Protein AF-A0A367M3S7-F1 (afdb_monomer)

Nearest PDB structures (foldseek):
  4j2n-assembly1_A  TM=9.134E-01  e=3.970E-01  Pukovnikvirus pukovnik
  6amk-assembly1_A  TM=8.182E-01  e=7.069E-01  Streptomyces venezuelae
  6amk-assembly1_B  TM=8.061E-01  e=7.934E-01  Streptomyces venezuelae
  2zhg-assembly1_A-2  TM=4.347E-01  e=9.937E-02  Escherichia coli K-12
  2zhh-assembly1_A-2  TM=4.377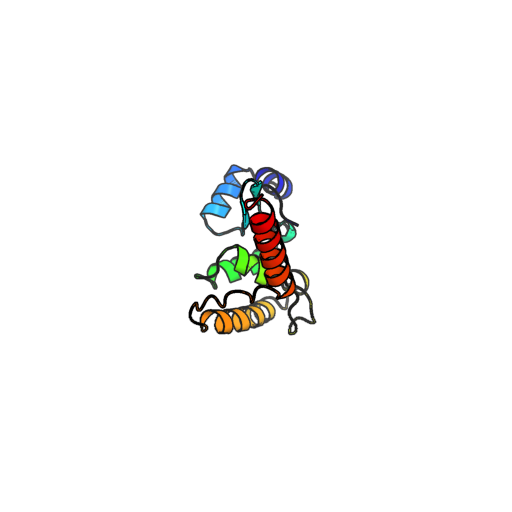E-01  e=3.339E-01  Escherichia coli K-12

Solvent-accessible surface area (backbone atoms only — not comparable to full-atom values): 8192 Å² total; per-residue (Å²): 114,68,31,49,54,63,59,46,12,62,75,66,77,40,53,48,66,57,47,52,50,34,43,76,67,63,64,46,73,52,39,73,55,70,97,74,39,60,24,32,48,53,62,51,74,40,66,69,45,30,51,53,50,40,55,47,55,72,69,41,81,83,57,50,56,61,55,52,49,44,66,36,62,41,62,32,74,96,55,74,60,29,19,49,64,72,62,60,45,96,88,42,48,71,58,54,50,52,56,55,51,51,55,50,50,63,57,66,71,48,75,89,68,79,70,71,74,77,74,54,66,69,59,56,52,51,53,49,52,52,52,57,56,53,58,65,70,77,72,124

pLDDT: mean 85.2, std 15.23, range [42.72, 97.0]

Foldseek 3Di:
DWADLCVLCVLLVHHSVVSVVCVVVLQFQWDQPDVVGITGPNLCSPVQLSVLLSVCSVVCVPDDSVNSVCLQQAQDVVLVRGGLSVSDDPVCSVVSSVSSVVVSVVVVPDPPPPPPPPDPVVNVVVVVVVVVVVVVVVPD

Organism: Pseudomonas aeruginosa (NCBI:txid287)

Sequence (140 aa):
SSLPVPLFGKLAGKSTDQINRELKAGKLLSISLGNRGQRVPDWQLVPLKHKLAQVLMNQCLHADSWDLYRMLTQPHPDLGDRAAIDAVTPTNVPAIIRVIMGDYQHHADMPEAIAPYPIPEDVRQSVRRLVDSAVVLDGA

Structure (mmCIF, N/CA/C/O backbone):
data_AF-A0A367M3S7-F1
#
_entry.id   AF-A0A367M3S7-F1
#
loop_
_atom_site.group_PDB
_atom_site.id
_atom_site.type_symbol
_atom_site.label_atom_id
_atom_site.label_alt_id
_atom_site.label_comp_id
_atom_site.label_as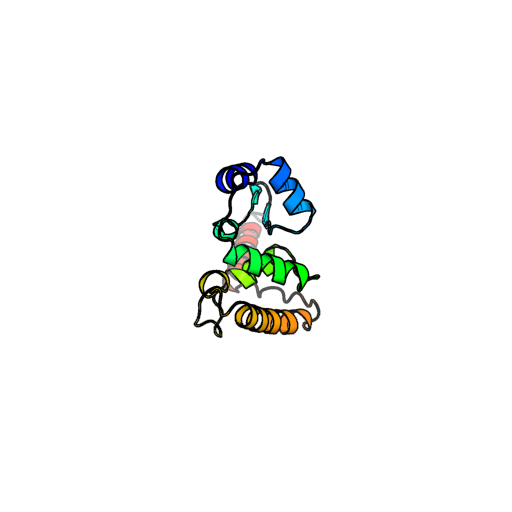ym_id
_atom_site.label_entity_id
_atom_site.label_seq_id
_atom_site.pdbx_PDB_ins_code
_atom_site.Cartn_x
_atom_site.Cartn_y
_atom_site.Cartn_z
_atom_site.occupancy
_atom_site.B_iso_or_equiv
_atom_site.auth_seq_id
_atom_site.auth_comp_id
_atom_site.auth_asym_id
_atom_site.auth_atom_id
_atom_site.pdbx_PDB_model_num
ATOM 1 N N . SER A 1 1 ? -5.873 1.426 -6.288 1.00 84.44 1 SER A N 1
ATOM 2 C CA . SER A 1 1 ? -5.227 2.101 -7.439 1.00 84.44 1 SER A CA 1
ATOM 3 C C . SER A 1 1 ? -3.727 2.238 -7.179 1.00 84.44 1 SER A C 1
ATOM 5 O O . SER A 1 1 ? -3.255 1.795 -6.139 1.00 84.44 1 SER A O 1
ATOM 7 N N . SER A 1 2 ? -2.937 2.839 -8.079 1.00 92.69 2 SER A N 1
ATOM 8 C CA . SER A 1 2 ? 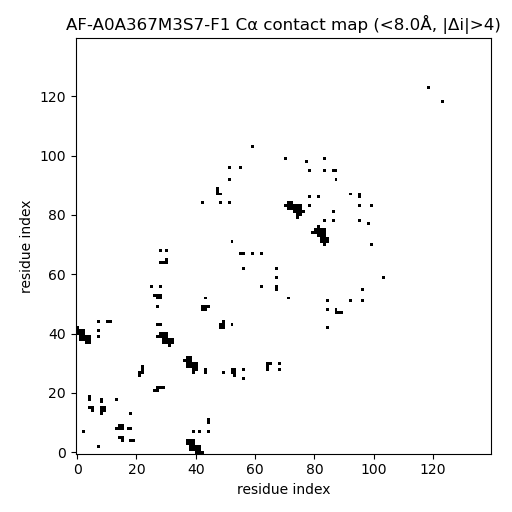-1.536 3.197 -7.783 1.00 92.69 2 SER A CA 1
ATOM 9 C C . SER A 1 2 ? -1.174 4.554 -8.386 1.00 92.69 2 SER A C 1
ATOM 11 O O . SER A 1 2 ? -1.501 4.812 -9.544 1.00 92.69 2 SER A O 1
ATOM 13 N N . LEU A 1 3 ? -0.501 5.410 -7.619 1.00 94.94 3 LEU A N 1
ATOM 14 C CA . LEU A 1 3 ? -0.242 6.812 -7.943 1.00 94.94 3 LEU A CA 1
ATOM 15 C C . LEU A 1 3 ? 1.227 7.055 -8.318 1.00 94.94 3 LEU A C 1
ATOM 17 O O . LEU A 1 3 ? 2.119 6.427 -7.749 1.00 94.94 3 LEU A O 1
ATOM 21 N N . PRO A 1 4 ? 1.522 7.989 -9.239 1.00 95.12 4 PRO A N 1
ATOM 22 C CA . PRO A 1 4 ? 2.878 8.502 -9.422 1.00 95.12 4 PRO A CA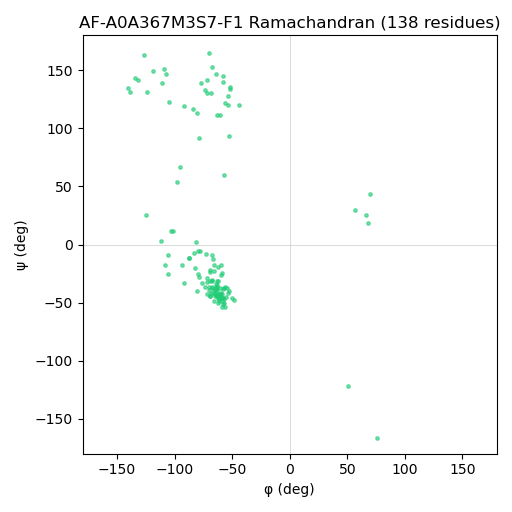 1
ATOM 23 C C . PRO A 1 4 ? 3.427 9.108 -8.126 1.00 95.12 4 PRO A C 1
ATOM 25 O O . PRO A 1 4 ? 2.687 9.768 -7.395 1.00 95.12 4 PRO A O 1
ATOM 28 N N . VAL A 1 5 ? 4.733 8.958 -7.880 1.00 94.56 5 VAL A N 1
ATOM 29 C CA . VAL A 1 5 ? 5.416 9.486 -6.681 1.00 94.56 5 VAL A CA 1
ATOM 30 C C . VAL A 1 5 ? 5.112 10.972 -6.409 1.00 94.56 5 VAL A C 1
ATOM 32 O O . VAL A 1 5 ? 4.756 11.290 -5.272 1.00 94.56 5 VAL A O 1
ATOM 35 N N . PRO A 1 6 ? 5.151 11.887 -7.405 1.00 95.31 6 PRO A N 1
ATOM 36 C CA . PRO A 1 6 ? 4.838 13.295 -7.153 1.00 95.31 6 PRO A CA 1
ATOM 37 C C . PRO A 1 6 ? 3.391 13.522 -6.700 1.00 95.31 6 PRO A C 1
ATOM 39 O O . PRO A 1 6 ? 3.134 14.371 -5.852 1.00 95.31 6 PRO A O 1
ATOM 42 N N . LEU A 1 7 ? 2.436 12.766 -7.254 1.00 96.12 7 LEU A N 1
ATOM 43 C CA . LEU A 1 7 ? 1.025 12.877 -6.880 1.00 96.12 7 LEU A CA 1
ATOM 44 C C . LEU A 1 7 ? 0.779 12.300 -5.483 1.00 96.12 7 LEU A C 1
ATOM 46 O O . LEU A 1 7 ? 0.091 12.922 -4.681 1.00 96.12 7 LEU A O 1
ATOM 50 N N . PHE A 1 8 ? 1.387 11.153 -5.176 1.00 96.94 8 PHE A N 1
ATOM 51 C CA . PHE A 1 8 ? 1.319 10.559 -3.845 1.00 96.94 8 PHE A CA 1
ATOM 52 C C . PHE A 1 8 ? 1.861 11.515 -2.774 1.00 96.94 8 PHE A C 1
ATOM 54 O O . PHE A 1 8 ? 1.200 11.734 -1.764 1.00 96.94 8 PHE A O 1
ATOM 61 N N . GLY A 1 9 ? 3.019 12.144 -3.018 1.00 96.50 9 GLY A N 1
ATOM 62 C CA . GLY A 1 9 ? 3.603 13.124 -2.097 1.00 96.50 9 GLY A CA 1
ATOM 63 C C . GLY A 1 9 ? 2.662 14.292 -1.806 1.00 96.50 9 GLY A C 1
ATOM 64 O O . GLY A 1 9 ? 2.415 14.597 -0.640 1.00 96.50 9 GLY A O 1
ATOM 65 N N . LYS A 1 10 ? 2.050 14.872 -2.848 1.00 97.00 10 LYS A N 1
ATOM 66 C CA . LYS A 1 10 ? 1.055 15.946 -2.691 1.00 97.00 10 LYS A CA 1
ATOM 67 C C . LYS A 1 10 ? -0.105 15.536 -1.782 1.00 97.00 10 LYS A C 1
ATOM 69 O O . LYS A 1 10 ? -0.474 16.307 -0.905 1.00 97.00 10 LYS A O 1
ATOM 74 N N . LEU A 1 11 ? -0.648 14.331 -1.962 1.00 96.88 11 LEU A N 1
ATOM 75 C CA . LEU A 1 11 ? -1.756 13.828 -1.140 1.00 96.88 11 LEU A CA 1
ATOM 76 C C . LEU A 1 11 ? -1.326 13.480 0.291 1.00 96.88 11 LEU A C 1
ATOM 78 O O . LEU A 1 11 ? -2.104 13.652 1.222 1.00 96.88 11 LEU A O 1
ATOM 82 N N . ALA A 1 12 ? -0.087 13.027 0.477 1.00 94.69 12 ALA A N 1
ATOM 83 C CA . ALA A 1 12 ? 0.479 12.732 1.790 1.00 94.69 12 ALA A CA 1
ATOM 84 C C . ALA A 1 12 ? 0.935 13.988 2.560 1.00 94.69 12 ALA A C 1
ATOM 86 O O . ALA A 1 12 ? 1.393 13.863 3.695 1.00 94.69 12 ALA A O 1
ATOM 87 N N . GLY A 1 13 ? 0.884 15.180 1.948 1.00 96.00 13 GLY A N 1
ATOM 88 C CA . GLY A 1 13 ? 1.452 16.405 2.522 1.00 96.00 13 GLY A CA 1
ATOM 89 C C . GLY A 1 13 ? 2.983 16.375 2.629 1.00 96.00 13 GLY A C 1
ATOM 90 O O . GLY A 1 13 ? 3.559 17.044 3.483 1.00 96.00 13 GLY A O 1
ATOM 91 N N . LYS A 1 14 ? 3.653 15.576 1.789 1.00 95.81 14 LYS A N 1
ATOM 92 C CA . LYS A 1 14 ? 5.109 15.363 1.793 1.00 95.81 14 LYS A CA 1
ATOM 93 C C . LYS A 1 14 ? 5.727 15.808 0.468 1.00 95.81 14 LYS A C 1
ATOM 95 O O . LYS A 1 14 ? 5.115 15.695 -0.593 1.00 95.81 14 LYS A O 1
ATOM 100 N N . SER A 1 15 ? 6.978 16.266 0.500 1.00 96.25 15 SER A N 1
ATOM 101 C CA . SER A 1 15 ? 7.713 16.543 -0.739 1.00 96.25 15 SER A CA 1
ATOM 102 C C . SER A 1 15 ? 8.012 15.251 -1.507 1.00 96.25 15 SER A C 1
ATOM 104 O O . SER A 1 15 ? 8.168 14.180 -0.916 1.00 96.25 15 SER A O 1
ATOM 106 N N . THR A 1 16 ? 8.147 15.350 -2.832 1.00 95.44 16 THR A N 1
ATOM 107 C CA . THR A 1 16 ? 8.574 14.229 -3.688 1.00 95.44 16 THR A CA 1
ATOM 108 C C . THR A 1 16 ? 9.883 13.613 -3.185 1.00 95.44 16 THR A C 1
ATOM 110 O O . THR A 1 16 ? 10.011 12.393 -3.135 1.00 95.44 16 THR A O 1
ATOM 113 N N . ASP A 1 17 ? 10.830 14.442 -2.737 1.00 95.75 17 ASP A N 1
ATOM 114 C CA . ASP A 1 17 ? 12.109 13.972 -2.196 1.00 95.75 17 ASP A CA 1
ATOM 115 C C . ASP A 1 17 ? 11.945 13.193 -0.893 1.00 95.75 17 ASP A C 1
ATOM 117 O O . ASP A 1 17 ? 12.625 12.189 -0.692 1.00 95.75 17 ASP A O 1
ATOM 121 N N . GLN A 1 18 ? 11.025 13.612 -0.018 1.00 96.38 18 GLN A N 1
ATOM 122 C CA . GLN A 1 18 ? 10.706 12.862 1.195 1.00 96.38 18 GLN A CA 1
ATOM 123 C C . GLN A 1 18 ? 10.121 11.487 0.853 1.00 96.38 18 GLN A C 1
ATOM 125 O O . GLN A 1 18 ? 10.551 10.494 1.436 1.00 96.38 18 GLN A O 1
ATOM 130 N N . ILE A 1 19 ? 9.210 11.406 -0.123 1.00 96.19 19 ILE A N 1
ATOM 131 C CA . ILE A 1 19 ? 8.677 10.117 -0.587 1.00 96.19 19 ILE A CA 1
ATOM 132 C C . ILE A 1 19 ? 9.786 9.247 -1.188 1.00 96.19 19 ILE A C 1
ATOM 134 O O . ILE A 1 19 ? 9.899 8.078 -0.835 1.00 96.19 19 ILE A O 1
ATOM 138 N N . ASN A 1 20 ? 10.659 9.807 -2.029 1.00 94.38 20 ASN A N 1
ATOM 139 C CA . ASN A 1 20 ? 11.794 9.075 -2.597 1.00 94.38 20 ASN A CA 1
ATOM 140 C C 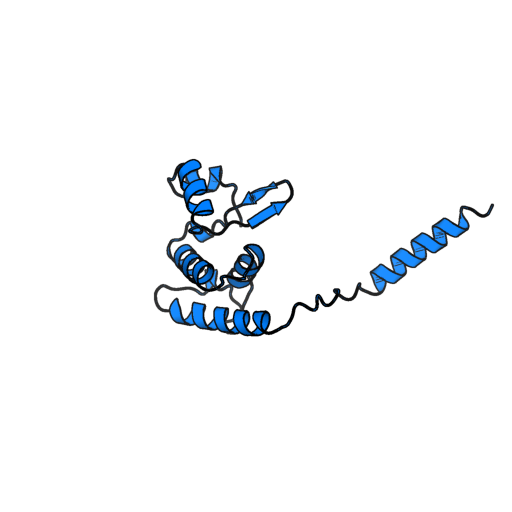. ASN A 1 20 ? 12.756 8.553 -1.519 1.00 94.38 20 ASN A C 1
ATOM 142 O O . ASN A 1 20 ? 13.271 7.443 -1.642 1.00 94.38 20 ASN A O 1
ATOM 146 N N . ARG A 1 21 ? 12.995 9.321 -0.449 1.00 96.50 21 ARG A N 1
ATOM 147 C CA . ARG A 1 21 ? 13.775 8.851 0.706 1.00 96.50 21 ARG A CA 1
ATOM 148 C C . ARG A 1 21 ? 13.079 7.705 1.433 1.00 96.50 21 ARG A C 1
ATOM 150 O O . ARG A 1 21 ? 13.743 6.741 1.791 1.00 96.50 21 ARG A O 1
ATOM 157 N N . GLU A 1 22 ? 11.768 7.788 1.638 1.00 94.56 22 GLU A N 1
ATOM 158 C CA . GLU A 1 22 ? 10.989 6.722 2.283 1.00 94.56 22 GLU A CA 1
ATOM 159 C C . GLU A 1 22 ? 10.968 5.434 1.453 1.00 94.56 22 GLU A C 1
ATOM 161 O O . GLU A 1 22 ? 11.122 4.354 2.021 1.00 94.56 22 GLU A O 1
ATOM 166 N N . LEU A 1 23 ? 10.871 5.545 0.125 1.00 93.25 23 LEU A N 1
ATOM 167 C CA . LEU A 1 23 ? 10.997 4.415 -0.799 1.00 93.25 23 LEU A CA 1
ATOM 168 C C . LEU A 1 23 ? 12.376 3.758 -0.700 1.00 93.25 23 LEU A C 1
ATOM 170 O O . LEU A 1 23 ? 12.471 2.549 -0.522 1.00 93.25 23 LEU A O 1
ATOM 174 N N . LYS A 1 24 ? 13.451 4.557 -0.741 1.00 92.06 24 LYS A N 1
ATOM 175 C CA . LYS A 1 24 ? 14.828 4.055 -0.585 1.00 92.06 24 LYS A CA 1
ATOM 176 C C . LYS A 1 24 ? 15.078 3.422 0.783 1.00 92.06 24 LYS A C 1
ATOM 178 O O . LYS A 1 24 ? 15.875 2.501 0.888 1.00 92.06 24 LYS A O 1
ATOM 183 N N . ALA A 1 25 ? 14.405 3.914 1.818 1.00 92.50 25 ALA A N 1
ATOM 184 C CA . ALA A 1 25 ? 14.484 3.372 3.169 1.00 92.50 25 ALA A CA 1
ATOM 185 C C . ALA A 1 25 ? 13.591 2.135 3.388 1.00 92.50 25 ALA A C 1
ATOM 187 O O . ALA A 1 25 ? 13.504 1.670 4.521 1.00 92.50 25 ALA A O 1
ATOM 188 N N . GLY A 1 26 ? 12.880 1.646 2.363 1.00 89.81 26 GLY A N 1
ATOM 189 C CA . GLY A 1 26 ? 11.980 0.495 2.483 1.00 89.81 26 GLY A CA 1
ATOM 190 C C . GLY A 1 26 ? 10.737 0.759 3.341 1.00 89.81 26 GLY A C 1
ATOM 191 O O . GLY A 1 26 ? 10.098 -0.175 3.807 1.00 89.81 26 GLY A O 1
ATOM 192 N N . LYS A 1 27 ? 10.375 2.026 3.576 1.00 93.12 27 LYS A N 1
ATOM 193 C CA . LYS A 1 27 ? 9.227 2.401 4.425 1.00 93.12 27 LYS A CA 1
ATOM 194 C C . LYS A 1 27 ? 7.906 2.458 3.672 1.00 93.12 27 LYS A C 1
ATOM 196 O O . LYS A 1 27 ? 6.860 2.621 4.296 1.00 93.12 27 LYS A O 1
ATOM 201 N N . LEU A 1 28 ? 7.952 2.414 2.349 1.00 95.00 28 LEU A N 1
ATOM 202 C CA . LEU A 1 28 ? 6.800 2.604 1.488 1.00 95.00 28 LEU A CA 1
ATOM 203 C C . LEU A 1 28 ? 6.872 1.584 0.357 1.00 95.00 28 LEU A C 1
ATOM 205 O O . LEU A 1 28 ? 7.910 1.438 -0.287 1.00 95.00 28 LEU A O 1
ATOM 209 N N . LEU A 1 29 ? 5.765 0.891 0.110 1.00 95.00 29 LEU A N 1
ATOM 210 C CA . LEU A 1 29 ? 5.675 -0.055 -0.991 1.00 95.00 29 LEU A CA 1
ATOM 211 C C . LEU A 1 29 ? 5.578 0.717 -2.310 1.00 95.00 29 LEU A C 1
ATOM 213 O O . LEU A 1 29 ? 4.768 1.639 -2.442 1.00 95.00 29 LEU A O 1
ATOM 217 N N . SER A 1 30 ? 6.362 0.321 -3.308 1.00 94.88 30 SER A N 1
ATOM 218 C CA . SER A 1 30 ? 6.187 0.796 -4.680 1.00 94.88 30 SER A CA 1
ATOM 219 C C . SER A 1 30 ? 6.253 -0.350 -5.664 1.00 94.88 30 SER A C 1
ATOM 221 O O . SER A 1 30 ? 7.054 -1.260 -5.504 1.00 94.88 30 SER A O 1
ATOM 223 N N . ILE A 1 31 ? 5.432 -0.268 -6.700 1.00 94.75 31 ILE A N 1
ATOM 224 C CA . ILE A 1 31 ? 5.411 -1.211 -7.813 1.00 94.75 31 ILE A CA 1
ATOM 225 C C . ILE A 1 31 ? 5.934 -0.513 -9.068 1.00 94.75 31 ILE A C 1
ATOM 227 O O . ILE A 1 31 ? 5.632 0.658 -9.320 1.00 94.75 31 ILE A O 1
ATOM 231 N N . SER A 1 32 ? 6.746 -1.216 -9.854 1.00 90.81 32 SER A N 1
ATOM 232 C CA . SER A 1 32 ? 7.261 -0.702 -11.125 1.00 90.81 32 SER A CA 1
ATOM 233 C C . SER A 1 32 ? 6.331 -1.109 -12.262 1.00 90.81 32 SER A C 1
ATOM 235 O O . SER A 1 32 ? 6.155 -2.299 -12.510 1.00 90.81 32 SER A O 1
ATOM 237 N N . LEU A 1 33 ? 5.745 -0.139 -12.971 1.00 87.38 33 LEU A N 1
ATOM 238 C CA . LEU A 1 33 ? 4.889 -0.390 -14.139 1.00 87.38 33 LEU A CA 1
ATOM 239 C C . LEU A 1 33 ? 5.689 -0.229 -15.443 1.00 87.38 33 LEU A C 1
ATOM 241 O O . LEU A 1 33 ? 5.321 0.563 -16.313 1.00 87.38 33 LEU A O 1
ATOM 245 N N . GLY A 1 34 ? 6.814 -0.940 -15.561 1.00 84.69 34 GLY A N 1
ATOM 246 C CA . GLY A 1 34 ? 7.678 -0.903 -16.746 1.00 84.69 34 GLY A CA 1
ATOM 247 C C . GLY A 1 34 ? 8.036 0.528 -17.166 1.00 84.69 34 GLY A C 1
ATOM 248 O O . GLY A 1 34 ? 8.552 1.313 -16.370 1.00 84.69 34 GLY A O 1
ATOM 249 N N . ASN A 1 35 ? 7.691 0.903 -18.402 1.00 86.75 35 ASN A N 1
ATOM 250 C CA . ASN A 1 35 ? 7.956 2.237 -18.960 1.00 86.75 35 ASN A CA 1
ATOM 251 C C . ASN A 1 35 ? 7.184 3.385 -18.282 1.00 86.75 35 ASN A C 1
ATOM 253 O O . ASN A 1 35 ? 7.503 4.552 -18.494 1.00 86.75 35 ASN A O 1
ATOM 257 N N . ARG A 1 36 ? 6.181 3.083 -17.452 1.00 81.56 36 ARG A N 1
ATOM 258 C CA . ARG A 1 36 ? 5.426 4.093 -16.697 1.00 81.56 36 ARG A CA 1
ATOM 259 C C . ARG A 1 36 ? 6.137 4.491 -15.403 1.00 81.56 36 ARG A C 1
ATOM 261 O O . ARG A 1 36 ? 5.706 5.449 -14.756 1.00 81.56 36 ARG A O 1
ATOM 268 N N . GLY A 1 37 ? 7.222 3.805 -15.041 1.00 88.69 37 GLY A N 1
ATOM 269 C CA . GLY A 1 37 ? 8.020 4.068 -13.847 1.00 88.69 37 GLY A CA 1
ATOM 270 C C . GLY A 1 37 ? 7.361 3.582 -12.556 1.00 88.69 37 GLY A C 1
ATOM 271 O O . GLY A 1 37 ? 6.388 2.825 -12.567 1.00 88.69 37 GLY A O 1
ATOM 272 N N . GLN A 1 38 ? 7.898 4.037 -11.424 1.00 91.62 38 GLN A N 1
ATOM 273 C CA . GLN A 1 38 ? 7.433 3.635 -10.097 1.00 91.62 38 GLN A CA 1
ATOM 274 C C . GLN A 1 38 ? 6.069 4.244 -9.746 1.00 91.62 38 GLN A C 1
ATOM 276 O O . GLN A 1 38 ? 5.768 5.407 -10.052 1.00 91.62 38 GLN A O 1
ATOM 281 N N . ARG A 1 39 ? 5.234 3.444 -9.083 1.00 95.12 39 ARG A N 1
ATOM 282 C CA . ARG A 1 39 ? 3.926 3.836 -8.559 1.00 95.12 39 ARG A CA 1
ATOM 283 C C . ARG A 1 39 ? 3.778 3.394 -7.114 1.00 95.12 39 ARG A C 1
ATOM 285 O O . ARG A 1 39 ? 4.184 2.299 -6.745 1.00 95.12 39 ARG A O 1
ATOM 292 N N . VAL A 1 40 ? 3.151 4.242 -6.316 1.00 96.38 40 VAL A N 1
ATOM 293 C CA . VAL A 1 40 ? 2.844 3.979 -4.914 1.00 96.38 40 VAL A CA 1
ATOM 294 C C . VAL A 1 40 ? 1.354 3.665 -4.800 1.00 96.38 40 VAL A C 1
ATOM 296 O O . VAL A 1 40 ? 0.536 4.489 -5.215 1.00 96.38 40 VAL A O 1
ATOM 2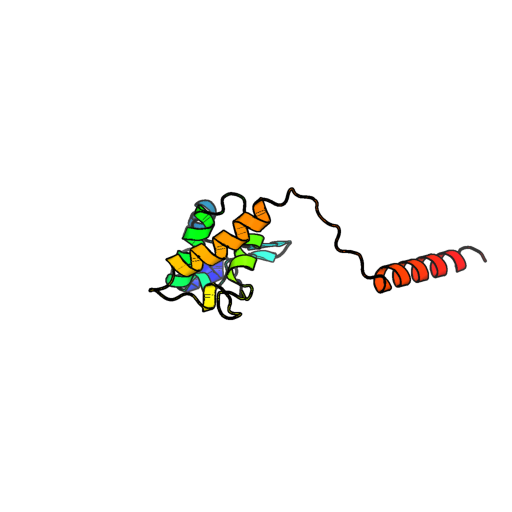99 N N . PRO A 1 41 ? 0.965 2.496 -4.270 1.00 96.75 41 PRO A N 1
ATOM 300 C CA . PRO A 1 41 ? -0.433 2.195 -3.997 1.00 96.75 41 PRO A CA 1
ATOM 301 C C . PRO A 1 41 ? -1.115 3.268 -3.132 1.00 96.75 41 PRO A C 1
ATOM 303 O O . PRO A 1 41 ? -0.611 3.631 -2.070 1.00 96.75 41 PRO A O 1
ATOM 306 N N . ASP A 1 42 ? -2.261 3.775 -3.589 1.00 96.44 42 ASP A N 1
ATOM 307 C CA . ASP A 1 42 ? -2.999 4.882 -2.956 1.00 96.44 42 ASP A CA 1
ATOM 308 C C . ASP A 1 42 ? -3.501 4.546 -1.552 1.00 96.44 42 ASP A C 1
ATOM 310 O O . ASP A 1 42 ? -3.524 5.406 -0.674 1.00 96.44 42 ASP A O 1
ATOM 314 N N . TRP A 1 43 ? -3.827 3.279 -1.308 1.00 96.62 43 TRP A N 1
ATOM 315 C CA . TRP A 1 43 ? -4.238 2.798 0.006 1.00 96.62 43 TRP A CA 1
ATOM 316 C C . TRP A 1 43 ? -3.173 3.006 1.095 1.00 96.62 43 TRP A C 1
ATOM 318 O O . TRP A 1 43 ? -3.527 3.031 2.270 1.00 96.62 43 TRP A O 1
ATOM 328 N N . GLN A 1 44 ? -1.898 3.236 0.748 1.00 96.94 44 GLN A N 1
ATOM 329 C CA . GLN A 1 44 ? -0.854 3.602 1.717 1.00 96.94 44 GLN A CA 1
ATOM 330 C C . GLN A 1 44 ? -0.978 5.030 2.260 1.00 96.94 44 GLN A C 1
ATOM 332 O O . GLN A 1 44 ? -0.275 5.383 3.201 1.00 96.94 44 GLN A O 1
ATOM 337 N N . LEU A 1 45 ? -1.873 5.855 1.712 1.00 96.44 45 LEU A N 1
ATOM 338 C CA . LEU A 1 45 ? -2.253 7.118 2.349 1.00 96.44 45 LEU A CA 1
ATOM 339 C C . LEU A 1 45 ? -3.061 6.874 3.633 1.00 96.44 45 LEU A C 1
ATOM 341 O O . LEU A 1 45 ? -3.108 7.740 4.502 1.00 96.44 45 LEU A O 1
ATOM 345 N N . VAL A 1 46 ? -3.679 5.695 3.773 1.00 96.50 46 VAL A N 1
ATOM 346 C CA . VAL A 1 46 ? -4.413 5.301 4.978 1.00 96.50 46 VAL A CA 1
ATOM 347 C C . VAL A 1 46 ? -3.422 4.732 6.002 1.00 96.50 46 VAL A C 1
ATOM 349 O O . VAL A 1 46 ? -2.846 3.669 5.747 1.00 96.50 46 VAL A O 1
ATOM 352 N N . PRO A 1 47 ? -3.248 5.356 7.188 1.00 95.25 47 PRO A N 1
ATOM 353 C CA . PRO A 1 47 ? -2.213 4.960 8.148 1.00 95.25 47 PRO A CA 1
ATOM 354 C C . PRO A 1 47 ? -2.276 3.491 8.576 1.00 95.25 47 PRO A C 1
ATOM 356 O O . PRO A 1 47 ? -1.244 2.846 8.742 1.00 95.25 47 PRO A O 1
ATOM 359 N N . LEU A 1 48 ? -3.485 2.938 8.717 1.00 96.31 48 LEU A N 1
ATOM 360 C CA . LEU A 1 48 ? -3.684 1.539 9.097 1.00 96.31 48 LEU A CA 1
ATOM 361 C C . LEU A 1 48 ? -3.174 0.569 8.020 1.00 96.31 48 LEU A C 1
ATOM 363 O O . LEU A 1 48 ? -2.412 -0.348 8.323 1.00 96.31 48 LEU A O 1
ATOM 367 N N . LYS A 1 49 ? -3.560 0.800 6.760 1.00 96.69 49 LYS A N 1
ATOM 368 C CA . LYS A 1 49 ? -3.159 -0.038 5.621 1.00 96.69 49 LYS A CA 1
ATOM 369 C C . LYS A 1 49 ? -1.656 0.094 5.353 1.00 96.69 49 LYS A C 1
ATOM 371 O O . LYS A 1 49 ? -0.980 -0.892 5.077 1.00 96.69 49 LYS A O 1
ATOM 376 N N . HIS A 1 50 ? -1.117 1.301 5.514 1.00 96.12 50 HIS A N 1
ATOM 377 C CA . HIS A 1 50 ? 0.317 1.558 5.431 1.00 96.12 50 HIS A CA 1
ATOM 378 C C . HIS A 1 50 ? 1.113 0.807 6.501 1.00 96.12 50 HIS A C 1
ATOM 380 O O . HIS A 1 50 ? 2.110 0.165 6.181 1.00 96.12 50 HIS A O 1
ATOM 386 N N . LYS A 1 51 ? 0.655 0.833 7.760 1.00 95.12 51 LYS A N 1
ATOM 387 C CA . LYS A 1 51 ? 1.303 0.104 8.854 1.00 95.12 51 LYS A CA 1
ATOM 388 C C . LYS A 1 51 ? 1.320 -1.403 8.595 1.00 95.12 51 LYS A C 1
ATOM 390 O O . LYS A 1 51 ? 2.348 -2.032 8.816 1.00 95.12 51 LYS A O 1
ATOM 395 N N . LEU A 1 52 ? 0.214 -1.968 8.106 1.00 95.94 52 LEU A N 1
ATOM 396 C CA . LEU A 1 52 ? 0.157 -3.378 7.712 1.00 95.94 52 LEU A CA 1
ATOM 397 C C . LEU A 1 52 ? 1.219 -3.700 6.651 1.00 95.94 52 LEU A C 1
ATOM 399 O O . LEU A 1 52 ? 1.999 -4.632 6.831 1.00 95.94 52 LEU A O 1
ATOM 403 N N . ALA A 1 53 ? 1.288 -2.897 5.586 1.00 95.19 53 ALA A N 1
ATOM 404 C CA . ALA A 1 53 ? 2.276 -3.097 4.532 1.00 95.19 53 ALA A CA 1
ATOM 405 C C . ALA A 1 53 ? 3.712 -2.987 5.051 1.00 95.19 53 ALA A C 1
ATOM 407 O O . ALA A 1 53 ? 4.519 -3.851 4.744 1.00 95.19 53 ALA A O 1
ATOM 408 N N . GLN A 1 54 ? 4.027 -1.991 5.884 1.00 94.44 54 GLN A N 1
ATOM 409 C CA . GLN A 1 54 ? 5.361 -1.854 6.478 1.00 94.44 54 GLN A CA 1
ATOM 410 C C . GLN A 1 54 ? 5.777 -3.073 7.299 1.00 94.44 54 GLN A C 1
ATOM 412 O O . GLN A 1 54 ? 6.923 -3.506 7.220 1.00 94.44 54 GLN A O 1
ATOM 417 N N . VAL A 1 55 ? 4.862 -3.624 8.100 1.00 94.25 55 VAL A N 1
ATOM 418 C CA . VAL A 1 55 ? 5.165 -4.817 8.896 1.00 94.25 55 VAL A CA 1
ATOM 419 C C . VAL A 1 55 ? 5.485 -5.996 7.981 1.00 94.25 55 VAL A C 1
ATOM 421 O O . VAL A 1 55 ? 6.486 -6.671 8.206 1.00 94.25 55 VAL A O 1
ATOM 424 N N . LEU A 1 56 ? 4.702 -6.201 6.922 1.00 93.12 56 LEU A N 1
ATOM 425 C CA . LEU A 1 56 ? 4.945 -7.292 5.981 1.00 93.12 56 LEU A CA 1
ATOM 426 C C . LEU A 1 56 ? 6.194 -7.071 5.121 1.00 93.12 56 LEU A C 1
ATOM 428 O O . LEU A 1 56 ? 6.930 -8.022 4.912 1.00 93.12 56 LEU A O 1
ATOM 432 N N . MET A 1 57 ? 6.501 -5.840 4.701 1.00 92.56 57 MET A N 1
ATOM 433 C CA . MET A 1 57 ? 7.761 -5.507 4.014 1.00 92.56 57 MET A CA 1
ATOM 434 C C . MET A 1 57 ? 8.984 -5.890 4.854 1.00 92.56 57 MET A C 1
ATOM 436 O O . MET A 1 57 ? 9.979 -6.365 4.320 1.00 92.56 57 MET A O 1
ATOM 440 N N . ASN A 1 58 ? 8.903 -5.708 6.174 1.00 90.88 58 ASN A N 1
ATOM 441 C CA . ASN A 1 58 ? 9.995 -6.048 7.084 1.00 90.88 58 ASN A CA 1
ATOM 442 C C . ASN A 1 58 ? 10.073 -7.552 7.402 1.00 90.88 58 ASN A C 1
ATOM 444 O O . ASN A 1 58 ? 11.136 -8.033 7.782 1.00 90.88 58 ASN A O 1
ATOM 448 N N . GLN A 1 59 ? 8.959 -8.284 7.293 1.00 89.44 59 GLN A N 1
ATOM 449 C CA . GLN A 1 59 ? 8.893 -9.725 7.573 1.00 89.44 59 GLN A CA 1
ATOM 450 C C . GLN A 1 59 ? 9.142 -10.584 6.323 1.00 89.44 59 GLN A C 1
ATOM 452 O O . GLN A 1 59 ? 9.741 -11.652 6.420 1.00 89.44 59 GLN A O 1
ATOM 457 N N . CYS A 1 60 ? 8.733 -10.112 5.145 1.00 86.50 60 CYS A N 1
ATOM 458 C CA . CYS A 1 60 ? 8.853 -10.812 3.868 1.00 86.50 60 CYS A CA 1
ATOM 459 C C . CYS A 1 60 ? 10.122 -10.369 3.126 1.00 86.50 60 CYS A C 1
ATOM 461 O O . CYS A 1 60 ? 10.049 -9.729 2.081 1.00 86.50 60 CYS A O 1
ATOM 463 N N . LEU A 1 61 ? 11.298 -10.699 3.670 1.00 75.38 61 LEU A N 1
ATOM 464 C CA . LEU A 1 61 ? 12.595 -10.243 3.137 1.00 75.38 61 LEU A CA 1
ATOM 465 C C . LEU A 1 61 ? 12.905 -10.734 1.710 1.00 75.38 61 LEU A C 1
ATOM 467 O O . LEU A 1 61 ? 13.757 -10.148 1.045 1.00 75.38 61 LEU A O 1
ATOM 471 N N . HIS A 1 62 ? 12.237 -11.796 1.249 1.00 79.50 62 HIS A N 1
ATOM 472 C CA . HIS A 1 62 ? 12.428 -12.372 -0.087 1.00 79.50 62 HIS A CA 1
ATOM 473 C C . HIS A 1 62 ? 11.286 -12.054 -1.055 1.00 79.50 62 HIS A C 1
ATOM 475 O O . HIS A 1 62 ? 11.421 -12.331 -2.242 1.00 79.50 62 HIS A O 1
ATOM 481 N N . ALA A 1 63 ? 10.181 -11.470 -0.578 1.00 81.88 63 ALA A N 1
ATOM 482 C CA . ALA A 1 63 ? 9.072 -11.108 -1.448 1.00 81.88 63 ALA A CA 1
ATOM 483 C C . ALA A 1 63 ? 9.463 -9.915 -2.318 1.00 81.88 63 ALA A C 1
ATOM 485 O O . ALA A 1 63 ? 9.921 -8.882 -1.812 1.00 81.88 63 ALA A O 1
ATOM 486 N N . ASP A 1 64 ? 9.228 -10.022 -3.625 1.00 87.94 64 ASP A N 1
ATOM 487 C CA . ASP A 1 64 ? 9.340 -8.855 -4.479 1.00 87.94 64 ASP A CA 1
ATOM 488 C C . ASP A 1 64 ? 8.183 -7.866 -4.193 1.00 87.94 64 ASP A C 1
ATOM 490 O O . ASP A 1 64 ? 7.180 -8.164 -3.531 1.00 87.94 64 ASP A O 1
ATOM 494 N N . SER A 1 65 ? 8.315 -6.626 -4.669 1.00 89.50 65 SER A N 1
ATOM 495 C CA . SER A 1 65 ? 7.289 -5.605 -4.414 1.00 89.50 65 SER A CA 1
ATOM 496 C C . SER A 1 65 ? 5.938 -5.914 -5.076 1.00 89.50 65 SER A C 1
ATOM 498 O O . SER A 1 65 ? 4.908 -5.394 -4.644 1.00 89.50 65 SER A O 1
ATOM 500 N N . TRP A 1 66 ? 5.926 -6.731 -6.129 1.00 91.88 66 TRP A N 1
ATOM 501 C CA . TRP A 1 66 ? 4.717 -7.162 -6.819 1.00 91.88 66 TRP A CA 1
ATOM 502 C C . TRP A 1 66 ? 4.012 -8.307 -6.086 1.00 91.88 66 TRP A C 1
ATOM 504 O O . TRP A 1 66 ? 2.787 -8.273 -5.989 1.00 91.88 66 TRP A O 1
ATOM 514 N N . ASP A 1 67 ? 4.752 -9.265 -5.537 1.00 91.31 67 ASP A N 1
ATOM 515 C CA . ASP A 1 67 ? 4.264 -10.336 -4.672 1.00 91.31 67 ASP A CA 1
ATOM 516 C C . ASP A 1 67 ? 3.583 -9.745 -3.455 1.00 91.31 67 ASP A C 1
ATOM 518 O O . ASP A 1 67 ? 2.415 -10.034 -3.196 1.00 91.31 67 ASP A O 1
ATOM 522 N N . LEU A 1 68 ? 4.264 -8.828 -2.764 1.00 92.88 68 LEU A N 1
ATOM 523 C CA . LEU A 1 68 ? 3.688 -8.192 -1.591 1.00 92.88 68 LEU A CA 1
ATOM 524 C C . LEU A 1 68 ? 2.441 -7.371 -1.945 1.00 92.88 68 LEU A C 1
ATOM 526 O O . LEU A 1 68 ? 1.452 -7.377 -1.211 1.00 92.88 68 LEU A O 1
ATOM 530 N N . TYR A 1 69 ? 2.457 -6.678 -3.086 1.00 94.31 69 TYR A N 1
ATOM 531 C CA . TYR A 1 69 ? 1.280 -5.968 -3.575 1.00 94.31 69 TYR A CA 1
ATOM 532 C C . TYR A 1 69 ? 0.106 -6.918 -3.842 1.00 94.31 69 TYR A C 1
ATOM 534 O O . TYR A 1 69 ? -1.012 -6.626 -3.411 1.00 94.31 69 TYR A O 1
ATOM 542 N N . ARG A 1 70 ? 0.340 -8.049 -4.522 1.00 92.75 70 ARG A N 1
ATOM 543 C CA . ARG A 1 70 ? -0.691 -9.060 -4.804 1.00 92.75 70 ARG A CA 1
ATOM 544 C C . ARG A 1 70 ? -1.244 -9.650 -3.517 1.00 92.75 70 ARG A C 1
ATOM 546 O O . ARG A 1 70 ? -2.445 -9.589 -3.307 1.00 92.75 70 ARG A O 1
ATOM 553 N N . MET A 1 71 ? -0.376 -10.094 -2.624 1.00 92.44 71 MET A N 1
ATOM 554 C CA . MET A 1 71 ? -0.724 -10.663 -1.324 1.00 92.44 71 MET A CA 1
ATOM 555 C C . MET A 1 71 ? -1.608 -9.728 -0.483 1.00 92.44 71 MET A C 1
ATOM 557 O O . MET A 1 71 ? -2.538 -10.157 0.190 1.00 92.44 71 MET A O 1
ATOM 561 N N . LEU A 1 72 ? -1.358 -8.419 -0.560 1.00 94.56 72 LEU A N 1
ATOM 562 C CA . LEU A 1 72 ? -2.145 -7.415 0.152 1.00 94.56 72 LEU A CA 1
ATOM 563 C C . LEU A 1 72 ? -3.489 -7.079 -0.510 1.00 94.56 72 LEU A C 1
ATOM 565 O O . LEU A 1 72 ? -4.407 -6.632 0.180 1.00 94.56 72 LEU A O 1
ATOM 569 N N . THR A 1 73 ? -3.596 -7.231 -1.831 1.00 95.62 73 THR A N 1
ATOM 570 C CA . THR A 1 73 ? -4.744 -6.762 -2.632 1.00 95.62 73 THR A CA 1
ATOM 571 C C . THR A 1 73 ? -5.642 -7.881 -3.148 1.00 95.62 73 THR A C 1
ATOM 573 O O . THR A 1 73 ? -6.780 -7.605 -3.524 1.00 95.62 73 THR A O 1
ATOM 576 N N . GLN A 1 74 ? -5.165 -9.123 -3.172 1.00 93.50 74 GLN A N 1
ATOM 577 C CA . GLN A 1 74 ? -5.950 -10.272 -3.596 1.00 93.50 74 GLN A CA 1
ATOM 578 C C . GLN A 1 74 ? -6.922 -10.703 -2.490 1.00 93.50 74 GLN A C 1
ATOM 580 O O . GLN A 1 74 ? -6.556 -10.693 -1.311 1.00 93.50 74 GLN A O 1
ATOM 585 N N . PRO A 1 75 ? -8.164 -11.069 -2.854 1.00 94.19 75 PRO A N 1
ATOM 586 C CA . PRO A 1 75 ? -9.088 -11.749 -1.958 1.00 94.19 75 PRO A CA 1
ATOM 587 C C . PRO A 1 75 ? -8.448 -12.978 -1.324 1.00 94.19 75 PRO A C 1
ATOM 589 O O . PRO A 1 75 ? -7.809 -13.763 -2.022 1.00 94.19 75 PRO A O 1
ATOM 592 N N . HIS A 1 76 ? -8.654 -13.149 -0.022 1.00 93.00 76 HIS A N 1
ATOM 593 C CA . HIS A 1 76 ? -8.139 -14.296 0.713 1.00 93.00 76 HIS A CA 1
ATOM 594 C C . HIS A 1 76 ? -9.290 -15.039 1.412 1.00 93.00 76 HIS A C 1
ATOM 596 O O . HIS A 1 76 ? -10.073 -14.383 2.113 1.00 93.00 76 HIS A O 1
ATOM 602 N N . PRO A 1 77 ? -9.387 -16.378 1.292 1.00 91.56 77 PRO A N 1
ATOM 603 C CA . PRO A 1 77 ? -10.502 -17.158 1.843 1.00 91.56 77 PRO A CA 1
ATOM 604 C C . PRO A 1 77 ? -10.643 -16.982 3.361 1.00 91.56 77 PRO A C 1
ATOM 606 O O . PRO A 1 77 ? -11.719 -16.643 3.854 1.00 91.56 77 PRO A O 1
ATOM 609 N N . ASP A 1 78 ? -9.535 -17.053 4.102 1.00 92.62 78 ASP A N 1
ATOM 610 C CA . ASP A 1 78 ? -9.533 -16.853 5.563 1.00 92.62 78 ASP A CA 1
ATOM 611 C C . ASP A 1 78 ? -9.872 -15.420 6.015 1.00 92.62 78 ASP A C 1
ATOM 613 O O . ASP A 1 78 ? -10.073 -15.166 7.203 1.00 92.62 78 ASP A O 1
ATOM 617 N N . LEU A 1 79 ? -9.956 -14.467 5.081 1.00 93.31 79 LEU A N 1
ATOM 618 C CA . LEU A 1 79 ? -10.376 -13.086 5.337 1.00 93.31 79 LEU A CA 1
ATOM 619 C C . LEU A 1 79 ? -11.822 -12.816 4.883 1.00 93.31 79 LEU A C 1
ATOM 621 O O . LEU A 1 79 ? -12.259 -11.656 4.843 1.00 93.31 79 LEU A O 1
ATOM 625 N N . GLY A 1 80 ? -12.567 -13.880 4.565 1.00 91.44 80 GLY A N 1
ATOM 626 C CA . GLY A 1 80 ? -13.921 -13.814 4.022 1.00 91.44 80 GLY A CA 1
ATOM 627 C C . GLY A 1 80 ? -13.935 -13.279 2.594 1.00 91.44 80 GLY A C 1
ATOM 628 O O . GLY A 1 80 ? -14.723 -12.385 2.298 1.00 91.44 80 GLY A O 1
ATOM 629 N N . ASP A 1 81 ? -13.005 -13.752 1.759 1.00 92.81 81 ASP A N 1
ATOM 630 C CA . ASP A 1 81 ? -12.825 -13.352 0.356 1.00 92.81 81 ASP A CA 1
ATOM 631 C C . ASP A 1 81 ? -12.618 -11.843 0.161 1.00 92.81 81 ASP A C 1
ATOM 633 O O . ASP A 1 81 ? -12.957 -11.251 -0.866 1.00 92.81 81 ASP A O 1
ATOM 637 N N . ARG A 1 82 ? -12.026 -11.193 1.164 1.00 94.75 82 ARG A N 1
ATOM 638 C CA . ARG A 1 82 ? -11.631 -9.785 1.102 1.00 94.75 82 ARG A CA 1
ATOM 639 C C . ARG A 1 82 ? -10.123 -9.660 1.036 1.00 94.75 82 ARG A C 1
ATOM 641 O O . ARG A 1 82 ? -9.392 -10.484 1.581 1.00 94.75 82 ARG A O 1
ATOM 648 N N . ALA A 1 83 ? -9.666 -8.591 0.397 1.00 95.56 83 ALA A N 1
ATOM 649 C CA . ALA A 1 83 ? -8.262 -8.225 0.413 1.00 95.56 83 ALA A CA 1
ATOM 650 C C . ALA A 1 83 ? -7.813 -7.874 1.835 1.00 95.56 83 ALA A C 1
ATOM 652 O O . ALA A 1 83 ? -8.564 -7.260 2.600 1.00 95.56 83 ALA A O 1
ATOM 653 N N . ALA A 1 84 ? -6.561 -8.178 2.174 1.00 95.81 84 ALA A N 1
ATOM 654 C CA . ALA A 1 84 ? -5.986 -7.834 3.472 1.00 95.81 84 ALA A CA 1
ATOM 655 C C . ALA A 1 84 ? -6.123 -6.342 3.802 1.00 95.81 84 ALA A C 1
ATOM 657 O O . ALA A 1 84 ? -6.487 -5.969 4.918 1.00 95.81 84 ALA A O 1
ATOM 658 N N . ILE A 1 85 ? -5.895 -5.481 2.807 1.00 96.75 85 ILE A N 1
ATOM 659 C CA . ILE A 1 85 ? -6.028 -4.028 2.951 1.00 96.75 85 ILE A CA 1
ATOM 660 C C . ILE A 1 85 ? -7.463 -3.561 3.216 1.00 96.75 85 ILE A C 1
ATOM 662 O O . ILE A 1 85 ? -7.645 -2.427 3.656 1.00 96.75 85 ILE A O 1
ATOM 666 N N . ASP A 1 86 ? -8.468 -4.390 2.947 1.00 96.00 86 ASP A N 1
ATOM 667 C CA . ASP A 1 86 ? -9.884 -4.061 3.138 1.00 96.00 86 ASP A CA 1
ATOM 668 C C . ASP A 1 86 ? -10.484 -4.771 4.356 1.00 96.00 86 ASP A C 1
ATOM 670 O O . ASP A 1 86 ? -11.418 -4.259 4.971 1.00 96.00 86 ASP A O 1
ATOM 674 N N . ALA A 1 87 ? -9.920 -5.912 4.753 1.00 95.38 87 ALA A N 1
ATOM 675 C CA . ALA A 1 87 ? -10.292 -6.637 5.964 1.00 95.38 87 ALA A CA 1
ATOM 676 C C . ALA A 1 87 ? -9.622 -6.083 7.237 1.00 95.38 87 ALA A C 1
ATOM 678 O O . ALA A 1 87 ? -10.097 -6.346 8.347 1.00 95.38 87 ALA A O 1
ATOM 679 N N . VAL A 1 88 ? -8.517 -5.340 7.102 1.00 96.38 88 VAL A N 1
ATOM 680 C CA . VAL A 1 88 ? -7.751 -4.840 8.247 1.00 96.38 88 VAL A CA 1
ATOM 681 C C . VAL A 1 88 ? -8.515 -3.784 9.050 1.00 96.38 88 VAL A C 1
ATOM 683 O O . VAL A 1 88 ? -9.012 -2.783 8.537 1.00 96.38 88 VAL A O 1
ATOM 686 N N . THR A 1 89 ? -8.542 -3.992 10.359 1.00 95.38 89 THR A N 1
ATOM 687 C CA . THR A 1 89 ? -9.054 -3.092 11.388 1.00 95.38 89 THR A CA 1
ATOM 688 C C . THR A 1 89 ? -7.968 -2.883 12.451 1.00 95.38 89 THR A C 1
ATOM 690 O O . THR A 1 89 ? -7.026 -3.674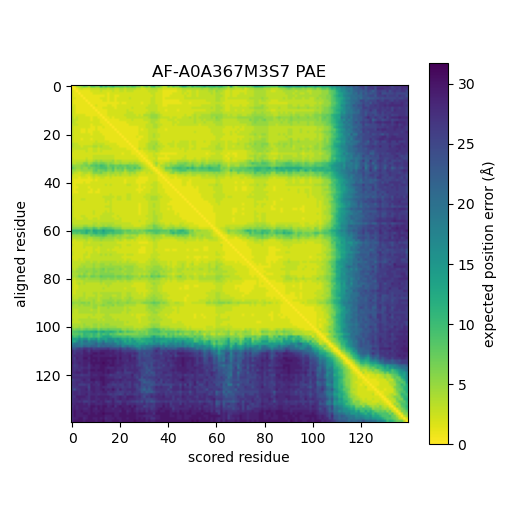 12.547 1.00 95.38 89 THR A O 1
ATOM 693 N N . PRO A 1 90 ? -8.063 -1.843 13.298 1.00 94.44 90 PRO A N 1
ATOM 694 C CA . PRO A 1 90 ? -7.074 -1.619 14.354 1.00 94.44 90 PRO A CA 1
ATOM 695 C C . PRO A 1 90 ? -6.930 -2.786 15.344 1.00 94.44 90 PRO A C 1
ATOM 697 O O . PRO A 1 90 ? -5.879 -2.925 15.964 1.00 94.44 90 PRO A O 1
ATOM 700 N N . THR A 1 91 ? -7.963 -3.622 15.494 1.00 95.19 91 THR A N 1
ATOM 701 C CA . THR A 1 91 ? -8.000 -4.720 16.470 1.00 95.19 91 THR A CA 1
ATOM 702 C C . THR A 1 91 ? -7.538 -6.060 15.904 1.00 95.19 91 THR A C 1
ATOM 704 O O . THR A 1 91 ? -7.201 -6.948 16.682 1.00 95.19 91 THR A O 1
ATOM 707 N N . ASN A 1 92 ? -7.496 -6.225 14.577 1.00 94.56 92 ASN A N 1
ATOM 708 C CA . ASN A 1 92 ? -7.201 -7.512 13.942 1.00 94.56 92 ASN A CA 1
ATOM 709 C C . ASN A 1 92 ? -5.857 -7.559 13.196 1.00 94.56 92 ASN A C 1
ATOM 711 O O . ASN A 1 92 ? -5.537 -8.597 12.625 1.00 94.56 92 ASN A O 1
ATOM 715 N N . VAL A 1 93 ? -5.051 -6.488 13.221 1.00 94.44 93 VAL A N 1
ATOM 716 C CA . VAL A 1 93 ? -3.769 -6.416 12.487 1.00 94.44 93 VAL A CA 1
ATOM 717 C C . VAL A 1 93 ? -2.883 -7.658 12.696 1.00 94.44 93 VAL A C 1
ATOM 719 O O . VAL A 1 93 ? -2.441 -8.220 11.696 1.00 94.44 93 VAL A O 1
ATOM 722 N N . PRO A 1 94 ? -2.648 -8.155 13.932 1.00 94.31 94 PRO A N 1
ATOM 723 C CA . PRO A 1 94 ? -1.818 -9.346 14.132 1.00 94.31 94 PRO A CA 1
ATOM 724 C C . PRO A 1 94 ? -2.417 -10.616 13.515 1.00 94.31 94 PRO A C 1
ATOM 726 O O . PRO A 1 94 ? -1.680 -11.469 13.029 1.00 94.31 94 PRO A O 1
ATOM 729 N N . ALA A 1 95 ? -3.748 -10.738 13.509 1.00 95.06 95 ALA A N 1
ATOM 730 C CA . ALA A 1 95 ? -4.439 -11.870 12.901 1.00 95.06 95 ALA A CA 1
ATOM 731 C C . ALA A 1 95 ? -4.314 -11.839 11.371 1.00 95.06 95 ALA A C 1
ATOM 733 O O . ALA A 1 95 ? -3.972 -12.856 10.777 1.00 95.06 95 ALA A O 1
ATOM 734 N N . ILE A 1 96 ? -4.498 -10.665 10.752 1.00 95.62 96 ILE A N 1
ATOM 735 C CA . ILE A 1 96 ? -4.307 -10.473 9.305 1.00 95.62 96 ILE A CA 1
ATOM 736 C C . ILE A 1 96 ? -2.874 -10.830 8.895 1.00 95.62 96 ILE A C 1
ATOM 738 O O . ILE A 1 96 ? -2.679 -11.563 7.932 1.00 95.62 96 ILE A O 1
ATOM 742 N N . ILE A 1 97 ? -1.871 -10.362 9.649 1.00 94.56 97 ILE A N 1
ATOM 743 C CA . ILE A 1 97 ? -0.462 -10.694 9.388 1.00 94.56 97 ILE A CA 1
ATOM 744 C C . ILE A 1 97 ? -0.243 -12.206 9.438 1.00 94.56 97 ILE A C 1
ATOM 746 O O . ILE A 1 97 ? 0.404 -12.746 8.551 1.00 94.56 97 ILE A O 1
ATOM 750 N N . ARG A 1 98 ? -0.784 -12.895 10.449 1.00 94.00 98 ARG A N 1
ATOM 751 C CA . ARG A 1 98 ? -0.619 -14.347 10.594 1.00 94.00 98 ARG A CA 1
ATOM 752 C C . ARG A 1 98 ? -1.198 -15.120 9.410 1.00 94.00 98 ARG A C 1
ATOM 754 O O . ARG A 1 98 ? -0.550 -16.053 8.956 1.00 94.00 98 ARG A O 1
ATOM 761 N N . VAL A 1 99 ? -2.387 -14.738 8.944 1.00 94.06 99 VAL A N 1
ATOM 762 C CA . VAL A 1 99 ? -3.033 -15.353 7.773 1.00 94.06 99 VAL A CA 1
ATOM 763 C C . VAL A 1 99 ? -2.133 -15.203 6.547 1.00 94.06 99 VAL A C 1
ATOM 765 O O . VAL A 1 99 ? -1.707 -16.189 5.961 1.00 94.06 99 VAL A O 1
ATOM 768 N N . ILE A 1 100 ? -1.728 -13.969 6.254 1.00 92.31 100 ILE A N 1
ATOM 769 C CA . ILE A 1 100 ? -0.883 -13.647 5.102 1.00 92.31 100 ILE A CA 1
ATOM 770 C C . ILE A 1 100 ? 0.482 -14.351 5.156 1.00 92.31 100 ILE A C 1
ATOM 772 O O . ILE A 1 100 ? 0.970 -14.867 4.154 1.00 92.31 100 ILE A O 1
ATOM 776 N N . MET A 1 101 ? 1.115 -14.361 6.330 1.00 90.62 101 MET A N 1
ATOM 777 C CA . MET A 1 101 ? 2.412 -15.005 6.531 1.00 90.62 101 MET A CA 1
ATOM 778 C C . MET A 1 101 ? 2.327 -16.525 6.414 1.00 90.62 101 MET A C 1
ATOM 780 O O . MET A 1 101 ? 3.298 -17.136 5.974 1.00 90.62 101 MET A O 1
ATOM 784 N N . GLY A 1 102 ? 1.190 -17.122 6.785 1.00 87.75 102 GLY A N 1
ATOM 785 C CA . GLY A 1 102 ? 0.925 -18.536 6.552 1.00 87.75 102 GLY A CA 1
ATOM 786 C C . GLY A 1 102 ? 1.065 -18.866 5.070 1.00 87.75 102 GLY A C 1
ATOM 787 O O . GLY A 1 102 ? 1.877 -19.713 4.709 1.00 87.75 102 GLY A O 1
ATOM 788 N N . ASP A 1 103 ? 0.367 -18.138 4.204 1.00 81.56 103 ASP A N 1
ATOM 789 C CA . ASP A 1 103 ? 0.427 -18.337 2.751 1.00 81.56 103 ASP A CA 1
ATOM 790 C C . ASP A 1 103 ? 1.815 -18.055 2.165 1.00 81.56 103 ASP A C 1
ATOM 792 O O . ASP A 1 103 ? 2.309 -18.813 1.327 1.00 81.56 103 ASP A O 1
ATOM 796 N N . TYR A 1 104 ? 2.483 -17.000 2.640 1.00 82.88 104 TYR A N 1
ATOM 797 C CA . TYR A 1 104 ? 3.837 -16.665 2.198 1.00 82.88 104 TYR A CA 1
ATOM 798 C C . TYR A 1 104 ? 4.838 -17.792 2.478 1.00 82.88 104 TYR A C 1
ATOM 800 O O . TYR A 1 104 ? 5.662 -18.100 1.620 1.00 82.88 104 TYR A O 1
ATOM 808 N N . GLN A 1 105 ? 4.759 -18.436 3.646 1.00 77.25 105 GLN A N 1
ATOM 809 C CA . GLN A 1 105 ? 5.645 -19.550 3.997 1.00 77.25 105 GLN A CA 1
ATOM 810 C C . GLN A 1 105 ? 5.403 -20.777 3.108 1.00 77.25 105 GLN A C 1
ATOM 812 O O . GLN A 1 105 ? 6.363 -21.356 2.609 1.00 77.25 105 GLN A O 1
ATOM 817 N N . HIS A 1 106 ? 4.142 -21.116 2.819 1.00 67.19 106 HIS A N 1
ATOM 818 C CA . HIS A 1 106 ? 3.824 -22.218 1.903 1.00 67.19 106 HIS A CA 1
ATOM 819 C C . HIS A 1 106 ? 4.320 -21.959 0.472 1.00 67.19 106 HIS A C 1
ATOM 821 O O . HIS A 1 106 ? 4.738 -22.892 -0.211 1.00 67.19 106 HIS A O 1
ATOM 827 N N . HIS A 1 107 ? 4.294 -20.702 0.016 1.00 63.19 107 HIS A N 1
ATOM 828 C CA . HIS A 1 107 ? 4.830 -20.323 -1.293 1.00 63.19 107 HIS A CA 1
ATOM 829 C C . HIS A 1 107 ? 6.368 -20.261 -1.308 1.00 63.19 107 HIS A C 1
ATOM 831 O O . HIS A 1 107 ? 6.978 -20.577 -2.324 1.00 63.19 107 HIS A O 1
ATOM 837 N N . ALA A 1 108 ? 7.009 -19.869 -0.202 1.00 59.41 108 ALA A N 1
ATOM 838 C CA . ALA A 1 108 ? 8.468 -19.813 -0.086 1.00 59.41 108 ALA A CA 1
ATOM 839 C C . ALA A 1 108 ? 9.126 -21.206 -0.004 1.00 59.41 108 ALA A C 1
ATOM 841 O O . ALA A 1 108 ? 10.258 -21.367 -0.453 1.00 59.41 108 ALA A O 1
ATOM 842 N N . ASP A 1 109 ? 8.415 -22.207 0.527 1.00 52.28 109 ASP A N 1
ATOM 843 C CA . ASP A 1 109 ? 8.878 -23.602 0.604 1.00 52.28 109 ASP A CA 1
ATOM 844 C C . ASP A 1 109 ? 8.729 -24.377 -0.723 1.00 52.28 109 ASP A C 1
ATOM 846 O O . ASP A 1 109 ? 9.199 -25.511 -0.839 1.00 52.28 109 ASP A O 1
ATOM 850 N N . MET A 1 110 ? 8.111 -23.784 -1.750 1.00 45.50 110 MET A N 1
ATOM 851 C CA . MET A 1 110 ? 8.166 -24.304 -3.117 1.00 45.50 110 MET A CA 1
ATOM 852 C C . MET A 1 110 ? 9.500 -23.866 -3.746 1.00 45.50 110 MET A C 1
ATOM 854 O O . MET A 1 110 ? 9.681 -22.671 -3.991 1.00 45.50 110 MET A O 1
ATOM 858 N N . PRO A 1 111 ? 10.441 -24.785 -4.053 1.00 44.50 111 PRO A N 1
ATOM 859 C CA . PRO A 1 111 ? 11.585 -24.419 -4.871 1.00 44.50 111 PRO A CA 1
ATOM 860 C C . PRO A 1 111 ? 11.058 -23.884 -6.198 1.00 44.50 111 PRO A C 1
ATOM 862 O O . PRO A 1 111 ? 10.092 -24.426 -6.732 1.00 44.50 111 PRO A O 1
ATOM 865 N N . GLU A 1 112 ? 11.705 -22.833 -6.695 1.00 43.94 112 GLU A N 1
ATOM 866 C CA . GLU A 1 112 ? 11.455 -22.084 -7.929 1.00 43.94 112 GLU A CA 1
ATOM 867 C C . GLU A 1 112 ? 11.503 -22.979 -9.189 1.00 43.94 112 GLU A C 1
ATOM 869 O O . GLU A 1 112 ? 12.296 -22.800 -10.107 1.00 43.94 112 GLU A O 1
ATOM 874 N N . ALA A 1 113 ? 10.642 -23.988 -9.262 1.00 42.72 113 ALA A N 1
ATOM 875 C CA . ALA A 1 113 ? 10.198 -24.567 -10.502 1.00 42.72 113 ALA A CA 1
ATOM 876 C C . ALA A 1 113 ? 9.146 -23.594 -11.016 1.00 42.72 113 ALA A C 1
ATOM 878 O O . ALA A 1 113 ? 7.973 -23.670 -10.655 1.00 42.72 113 ALA A O 1
ATOM 879 N N . ILE A 1 114 ? 9.588 -22.640 -11.834 1.00 48.19 114 ILE A N 1
ATO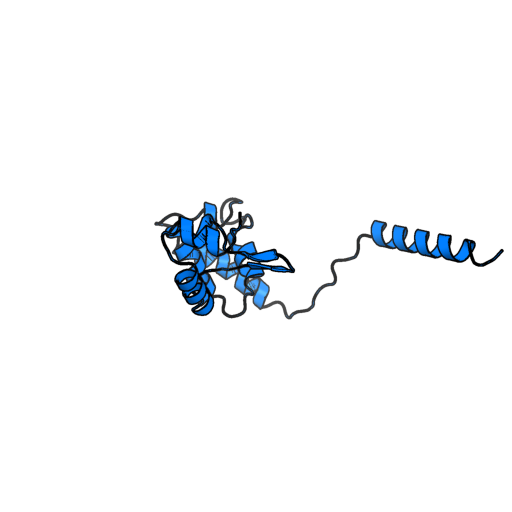M 880 C CA . ILE A 1 114 ? 8.712 -21.906 -12.739 1.00 48.19 114 ILE A CA 1
ATOM 881 C C . ILE A 1 114 ? 7.962 -22.980 -13.528 1.00 48.19 114 ILE A C 1
ATOM 883 O O . ILE A 1 114 ? 8.477 -23.504 -14.514 1.00 48.19 114 ILE A O 1
ATOM 887 N N . ALA A 1 115 ? 6.777 -23.377 -13.066 1.00 44.50 115 ALA A N 1
ATOM 888 C CA . ALA A 1 115 ? 5.865 -24.150 -13.875 1.00 44.50 115 ALA A CA 1
ATOM 889 C C . ALA A 1 115 ? 5.522 -23.214 -15.038 1.00 44.50 115 ALA A C 1
ATOM 891 O O . ALA A 1 115 ? 4.922 -22.160 -14.795 1.00 44.50 115 ALA A O 1
ATOM 892 N N . PRO A 1 116 ? 5.952 -23.501 -16.282 1.00 47.00 116 PRO A N 1
ATOM 893 C CA . PRO A 1 116 ? 5.483 -22.711 -17.400 1.00 47.00 116 PRO A CA 1
ATOM 894 C C . PRO A 1 116 ? 3.963 -22.803 -17.357 1.00 47.00 116 PRO A C 1
ATOM 896 O O . PRO A 1 116 ? 3.416 -23.909 -17.354 1.00 47.00 116 PRO A O 1
ATOM 899 N N . TYR A 1 117 ? 3.290 -21.652 -17.262 1.00 56.00 117 TYR A N 1
ATOM 900 C CA . TYR A 1 117 ? 1.850 -21.586 -17.480 1.00 56.00 117 TYR A CA 1
ATOM 901 C C . TYR A 1 117 ? 1.563 -22.434 -18.722 1.00 56.00 117 TYR A C 1
ATOM 903 O O . TYR A 1 117 ? 2.167 -22.157 -19.767 1.00 56.00 117 TYR A O 1
ATOM 911 N N . PRO A 1 118 ? 0.744 -23.498 -18.628 1.00 58.62 118 PRO A N 1
ATOM 912 C CA . PRO A 1 118 ? 0.469 -24.322 -19.786 1.00 58.62 118 PRO A CA 1
ATOM 913 C C . PRO A 1 118 ? -0.175 -23.397 -20.810 1.00 58.62 118 PRO A C 1
ATOM 915 O O . PRO A 1 118 ? -1.259 -22.867 -20.571 1.00 58.62 118 PRO A O 1
ATOM 918 N N . ILE A 1 119 ? 0.545 -23.129 -21.905 1.00 64.75 119 ILE A N 1
ATOM 919 C CA . ILE A 1 119 ? 0.028 -22.306 -22.994 1.00 64.75 119 ILE A CA 1
ATOM 920 C C . ILE A 1 119 ? -1.305 -22.943 -23.400 1.00 64.75 119 ILE A C 1
ATOM 922 O O . ILE A 1 119 ? -1.296 -24.124 -23.774 1.00 64.75 119 ILE A O 1
ATOM 926 N N . PRO A 1 120 ? -2.425 -22.206 -23.312 1.00 69.25 120 PRO A N 1
ATOM 927 C CA . PRO A 1 120 ? -3.729 -22.726 -23.686 1.00 69.25 120 PRO A CA 1
ATOM 928 C C . PRO A 1 120 ? -3.679 -23.322 -25.102 1.00 69.25 120 PRO A C 1
ATOM 930 O O . PRO A 1 120 ? -3.061 -22.755 -26.010 1.00 69.25 120 PRO A O 1
ATOM 933 N N . GLU A 1 121 ? -4.246 -24.517 -25.290 1.00 72.62 121 GLU A N 1
ATOM 934 C CA . GLU A 1 121 ? -4.112 -25.259 -26.556 1.00 72.62 121 GLU A CA 1
ATOM 935 C C . GLU A 1 121 ? -4.669 -24.494 -27.763 1.00 72.62 121 GLU A C 1
ATOM 937 O O . GLU A 1 121 ? -4.184 -24.651 -28.881 1.00 72.62 121 GLU A O 1
ATOM 942 N N . ASP A 1 122 ? -5.631 -23.605 -27.545 1.00 74.62 122 ASP A N 1
ATOM 943 C CA . ASP A 1 122 ? -6.178 -22.687 -28.544 1.00 74.62 122 ASP A CA 1
ATOM 944 C C . ASP A 1 122 ? -5.131 -21.687 -29.066 1.00 74.62 122 ASP A C 1
ATOM 946 O O . ASP A 1 122 ? -5.083 -21.401 -30.271 1.00 74.62 122 ASP A O 1
ATOM 950 N N . VAL A 1 123 ? -4.233 -21.216 -28.194 1.00 75.88 123 VAL A N 1
ATOM 951 C CA . VAL A 1 123 ? -3.102 -20.359 -28.575 1.00 75.88 123 VAL A CA 1
ATOM 952 C C . VAL A 1 123 ? -2.092 -21.168 -29.386 1.00 75.88 123 VAL A C 1
ATOM 954 O O . VAL A 1 123 ? -1.664 -20.730 -30.455 1.00 75.88 123 VAL A O 1
ATOM 957 N N . ARG A 1 124 ? -1.769 -22.393 -28.949 1.00 75.00 124 ARG A N 1
ATOM 958 C CA . ARG A 1 124 ? -0.866 -23.295 -29.688 1.00 75.00 124 ARG A CA 1
ATOM 959 C C . ARG A 1 124 ? -1.402 -23.650 -31.075 1.00 75.00 124 ARG A C 1
ATOM 961 O O . ARG A 1 124 ? -0.644 -23.650 -32.045 1.00 75.00 124 ARG A O 1
ATOM 968 N N . GLN A 1 125 ? -2.698 -23.932 -31.185 1.00 78.19 125 GLN A N 1
ATOM 969 C CA . GLN A 1 125 ? -3.350 -24.236 -32.459 1.00 78.19 125 GLN A CA 1
ATOM 970 C C . GLN A 1 125 ? -3.402 -23.020 -33.387 1.00 78.19 125 GLN A C 1
ATOM 972 O O . GLN A 1 125 ? -3.241 -23.163 -34.597 1.00 78.19 125 GLN A O 1
ATOM 977 N N . SER A 1 126 ? -3.592 -21.816 -32.848 1.00 80.88 126 SER A N 1
ATOM 978 C CA . SER A 1 126 ? -3.612 -20.597 -33.663 1.00 80.88 126 SER A CA 1
ATOM 979 C C . SER A 1 126 ? -2.230 -20.243 -34.212 1.00 80.88 126 SER A C 1
ATOM 981 O O . SER A 1 126 ? -2.126 -19.897 -35.386 1.00 80.88 126 SER A O 1
ATOM 983 N N . VAL A 1 127 ? -1.164 -20.424 -33.422 1.00 80.50 127 VAL A N 1
ATOM 984 C CA . VAL A 1 127 ? 0.217 -20.248 -33.904 1.00 80.50 127 VAL A CA 1
ATOM 985 C C . VAL A 1 127 ? 0.562 -21.275 -34.985 1.00 80.50 127 VAL A C 1
ATOM 987 O O . VAL A 1 127 ? 1.112 -20.895 -36.015 1.00 80.50 127 VAL A O 1
ATOM 990 N N . ARG A 1 128 ? 0.183 -22.552 -34.812 1.00 78.88 128 ARG A N 1
ATOM 991 C CA . ARG A 1 128 ? 0.385 -23.580 -35.852 1.00 78.88 128 ARG A CA 1
ATOM 992 C C . ARG A 1 128 ? -0.311 -23.220 -37.165 1.00 78.88 128 ARG A C 1
ATOM 994 O O . ARG A 1 128 ? 0.345 -23.197 -38.196 1.00 78.88 128 ARG A O 1
ATOM 1001 N N . ARG A 1 129 ? -1.588 -22.819 -37.118 1.00 78.00 129 ARG A N 1
ATOM 1002 C CA . ARG A 1 129 ? -2.332 -22.397 -38.320 1.00 78.00 129 ARG A CA 1
ATOM 1003 C C . ARG A 1 129 ? -1.675 -21.226 -39.051 1.00 78.00 129 ARG A C 1
ATOM 1005 O O . ARG A 1 129 ? -1.683 -21.202 -40.279 1.00 78.00 129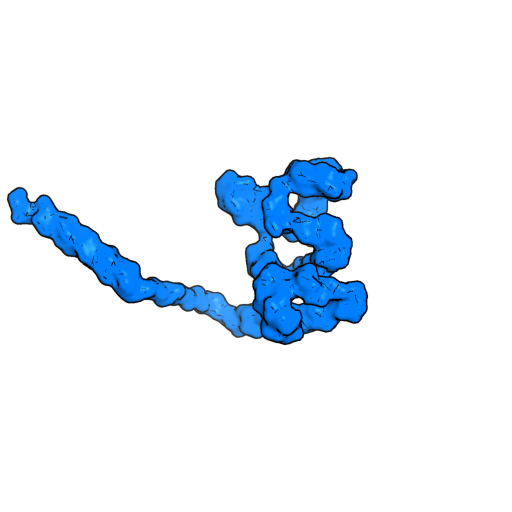 ARG A O 1
ATOM 1012 N N . LEU A 1 130 ? -1.121 -20.259 -38.318 1.00 76.56 130 LEU A N 1
ATOM 1013 C CA . LEU A 1 130 ? -0.427 -19.117 -38.917 1.00 76.56 130 LEU A CA 1
ATOM 1014 C C . LEU A 1 130 ? 0.877 -19.532 -39.606 1.00 76.56 130 LEU A C 1
ATOM 1016 O O . LEU A 1 130 ? 1.142 -19.071 -40.712 1.00 76.56 130 LEU A O 1
ATOM 1020 N N . VAL A 1 131 ? 1.656 -20.421 -38.987 1.00 78.06 131 VAL A N 1
ATOM 1021 C CA . VAL A 1 131 ? 2.889 -20.957 -39.586 1.00 78.06 131 VAL A CA 1
ATOM 1022 C C . VAL A 1 131 ? 2.570 -21.780 -40.834 1.00 78.06 131 VAL A C 1
ATOM 1024 O O . VAL A 1 131 ? 3.186 -21.564 -41.872 1.00 78.06 131 VAL A O 1
ATOM 1027 N N . ASP A 1 132 ? 1.553 -22.639 -40.776 1.00 72.81 132 ASP A N 1
ATOM 1028 C CA . ASP A 1 132 ? 1.138 -23.454 -41.921 1.00 72.81 132 ASP A CA 1
ATOM 1029 C C . ASP A 1 132 ? 0.625 -22.581 -43.081 1.00 72.81 132 ASP A C 1
ATOM 1031 O O . ASP A 1 132 ? 0.921 -22.846 -44.243 1.00 72.81 132 ASP A O 1
ATOM 1035 N N . SER A 1 133 ? -0.079 -21.484 -42.777 1.00 65.38 133 SER A N 1
ATOM 1036 C CA . SER A 1 133 ? -0.546 -20.524 -43.791 1.00 65.38 133 SER A CA 1
ATOM 1037 C C . SER A 1 133 ? 0.601 -19.732 -44.428 1.00 65.38 133 SER A C 1
ATOM 1039 O O . SER A 1 133 ? 0.514 -19.369 -45.598 1.00 65.38 133 SER A O 1
ATOM 1041 N N . ALA A 1 134 ? 1.675 -19.467 -43.680 1.00 58.41 134 ALA A N 1
ATOM 1042 C CA . ALA A 1 134 ? 2.859 -18.789 -44.200 1.00 58.41 134 ALA A CA 1
ATOM 1043 C C . ALA A 1 134 ? 3.690 -19.700 -45.119 1.00 58.41 134 ALA A C 1
ATOM 1045 O O . ALA A 1 134 ? 4.188 -19.234 -46.138 1.00 58.41 134 ALA A O 1
ATOM 1046 N N . VAL A 1 135 ? 3.778 -21.001 -44.817 1.00 59.56 135 VAL A N 1
ATOM 1047 C CA . VAL A 1 135 ? 4.492 -21.980 -45.661 1.00 59.56 135 VAL A CA 1
ATOM 1048 C C . VAL A 1 135 ? 3.792 -22.193 -47.010 1.00 59.56 135 VAL A C 1
ATOM 1050 O O . VAL A 1 135 ? 4.455 -22.423 -48.016 1.00 59.56 135 VAL A O 1
ATOM 1053 N N . VAL A 1 136 ? 2.463 -22.057 -47.070 1.00 57.75 136 VAL A N 1
ATOM 1054 C CA . VAL A 1 136 ? 1.694 -22.171 -48.326 1.00 57.75 136 VAL A CA 1
ATOM 1055 C C . VAL A 1 136 ? 1.955 -21.001 -49.289 1.00 57.75 136 VAL A C 1
ATOM 1057 O O . VAL A 1 136 ? 1.781 -21.160 -50.495 1.00 57.75 136 VAL A O 1
ATOM 1060 N N . LEU A 1 137 ? 2.398 -19.841 -48.795 1.00 55.44 137 LEU A N 1
ATOM 1061 C CA . LEU A 1 137 ? 2.648 -18.656 -49.627 1.00 55.44 137 LEU A CA 1
ATOM 1062 C C . LEU A 1 137 ? 4.061 -18.601 -50.229 1.00 55.44 137 LEU A C 1
ATOM 1064 O O . LEU A 1 137 ? 4.283 -17.800 -51.130 1.00 55.44 137 LEU A O 1
ATOM 1068 N N . ASP A 1 138 ? 4.985 -19.452 -49.775 1.00 50.78 138 ASP A N 1
ATOM 1069 C CA . ASP A 1 138 ? 6.393 -19.465 -50.217 1.00 50.78 138 ASP A CA 1
ATOM 1070 C C . ASP A 1 138 ? 6.692 -20.587 -51.241 1.00 50.78 138 ASP A C 1
ATOM 1072 O O . ASP A 1 138 ? 7.845 -20.900 -51.531 1.00 50.78 138 ASP A O 1
ATOM 1076 N N . GLY A 1 139 ? 5.643 -21.233 -51.772 1.00 54.06 139 GLY A N 1
ATOM 1077 C CA . GLY A 1 139 ? 5.729 -22.405 -52.653 1.00 54.06 139 GLY A CA 1
ATOM 1078 C C . GLY A 1 139 ? 5.027 -22.277 -54.010 1.00 54.06 139 GLY A C 1
ATOM 1079 O O . GLY A 1 139 ? 4.634 -23.308 -54.558 1.00 54.06 139 GLY A O 1
ATOM 1080 N N . ALA A 1 140 ? 4.838 -21.061 -54.537 1.00 43.81 140 ALA A N 1
ATOM 1081 C CA . ALA A 1 140 ? 4.229 -20.808 -55.852 1.00 43.81 140 ALA A CA 1
ATOM 1082 C C . ALA A 1 140 ? 5.184 -20.088 -56.814 1.00 43.81 140 ALA A C 1
ATOM 1084 O O . ALA A 1 140 ? 5.824 -19.105 -56.381 1.00 43.81 140 ALA A O 1
#

Radius of gyration: 20.94 Å; Cα contacts (8 Å, |Δi|>4): 128; chains: 1; bounding box: 29×42×72 Å

Secondary structure (DSSP, 8-state):
-EEEHHHHHHHHT--HHHHHHHHHTT-S--EE-GGG-EEEEGGGGSHHHHHHHHHHHHH-TT--HHHHHHHHHSEEGGGTSEEHHHH--TTTHHHHHHHHHHHHHHHHTS----------HHHHHHHHHHHHHHHHTT--

Mean predicted aligned error: 11.12 Å